Protein AF-A0AAD9DA63-F1 (afdb_monomer)

Mean predicted aligned error: 13.7 Å

Secondary structure (DSSP, 8-state):
------------------S---------GGGS-HHHHHHHHHTS-HHHHHHHHHHHH-S-SS----HHHHHHHHTS--SEEEGGGS-HHHHTT--HHHHHHHHHHTTHHHH-SEEE-TT----SSS--HHHHHHHHHHH-

Foldseek 3Di:
DDDDDDDDPPPPPDDDPDDDDDPPPVPAPLVDDLPVVLVVLVPDDLVVLLLS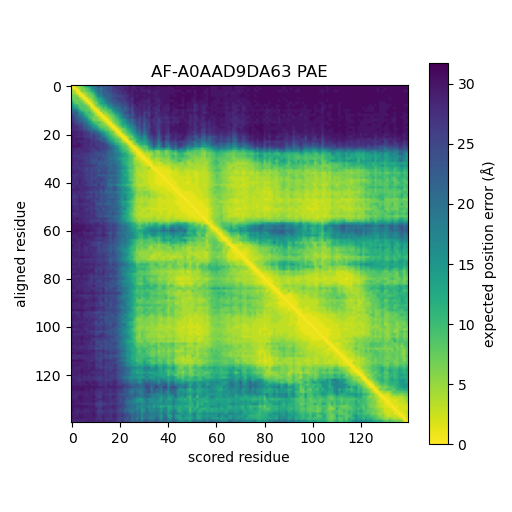LQSNQDDDPDSDRDPSSLSNLVVDQQQEDACQPPDLVVLAVQEPSNVLSSCVSNVVLPRYQYYHSPSHPYPVPPPPVVVVVSNVVRND

Radius of gyration: 24.06 Å; Cα contacts (8 Å, |Δi|>4): 136; chains: 1; bounding box: 33×44×90 Å

Organism: NCBI:txid267567

Solvent-accessible surface area (backbone atoms only — not comparable to full-atom values): 8774 Å² total; per-residue (Å²): 138,86,88,82,82,83,78,79,80,79,81,72,82,78,76,79,82,72,83,90,68,78,77,83,66,78,85,48,79,64,80,51,68,54,65,66,53,39,56,56,38,72,76,44,57,68,52,58,31,43,54,50,26,46,67,44,38,51,94,50,99,64,87,58,77,36,76,60,20,47,53,42,50,72,74,52,86,50,46,61,43,52,40,62,86,49,57,62,71,60,29,63,69,47,48,45,59,55,51,51,51,38,40,61,69,62,38,34,81,84,43,43,67,41,82,40,73,40,73,50,67,72,80,80,73,65,60,54,64,68,61,55,49,53,42,52,69,71,67,108

Structure (mmCIF, N/CA/C/O backbone):
data_AF-A0AAD9DA63-F1
#
_entry.id   AF-A0AAD9DA63-F1
#
loop_
_atom_site.group_PDB
_atom_site.id
_atom_site.type_symbol
_atom_site.label_atom_id
_atom_site.label_alt_id
_atom_site.label_comp_id
_atom_site.label_asym_id
_atom_site.label_entity_id
_atom_site.label_seq_id
_atom_site.pdbx_PDB_ins_code
_atom_site.Cartn_x
_atom_site.Cartn_y
_atom_site.Cartn_z
_atom_site.occupancy
_atom_site.B_iso_or_equiv
_atom_site.auth_seq_id
_atom_site.auth_comp_id
_atom_site.auth_asym_id
_atom_site.auth_atom_id
_atom_site.pdbx_PDB_model_num
ATOM 1 N N . MET A 1 1 ? -2.347 31.148 73.349 1.00 36.94 1 MET A N 1
ATOM 2 C CA . MET A 1 1 ? -0.952 30.667 73.268 1.00 36.94 1 MET A CA 1
ATOM 3 C C . MET A 1 1 ? -0.983 29.235 72.752 1.00 36.94 1 MET A C 1
ATOM 5 O O . MET A 1 1 ? -1.594 28.405 73.407 1.00 36.94 1 MET A O 1
ATOM 9 N N . ALA A 1 2 ? -0.352 29.024 71.592 1.00 42.19 2 ALA A N 1
ATOM 10 C CA . ALA A 1 2 ? 0.022 27.765 70.932 1.00 42.19 2 ALA A CA 1
ATOM 11 C C . ALA A 1 2 ? -1.078 26.840 70.358 1.00 42.19 2 ALA A C 1
ATOM 13 O O . ALA A 1 2 ? -1.612 25.946 71.006 1.00 42.19 2 ALA A O 1
ATOM 14 N N . GLU A 1 3 ? -1.308 27.072 69.068 1.00 39.88 3 GLU A N 1
ATOM 15 C CA . GLU A 1 3 ? -1.830 26.202 68.012 1.00 39.88 3 GLU A CA 1
ATOM 16 C C . GLU A 1 3 ? -0.877 25.013 67.751 1.00 39.88 3 GLU A C 1
ATOM 18 O O . GLU A 1 3 ? 0.337 25.206 67.687 1.00 39.88 3 GLU A O 1
ATOM 23 N N . ILE A 1 4 ? -1.402 23.790 67.591 1.00 50.94 4 ILE A N 1
ATOM 24 C CA . ILE A 1 4 ? -0.636 22.635 67.090 1.00 50.94 4 ILE A CA 1
ATOM 25 C C . ILE A 1 4 ? -1.268 22.204 65.769 1.00 50.94 4 ILE A C 1
ATOM 27 O O . ILE A 1 4 ? -2.351 21.623 65.722 1.00 50.94 4 ILE A O 1
ATOM 31 N N . THR A 1 5 ? -0.570 22.531 64.689 1.00 45.88 5 THR A N 1
ATOM 32 C CA . THR A 1 5 ? -0.889 22.163 63.316 1.00 45.88 5 THR A CA 1
ATOM 33 C C . THR A 1 5 ? -0.587 20.680 63.087 1.00 45.88 5 THR A C 1
ATOM 35 O O . THR A 1 5 ? 0.548 20.218 63.207 1.00 45.88 5 THR A O 1
ATOM 38 N N . ALA A 1 6 ? -1.615 19.905 62.740 1.00 48.28 6 ALA A N 1
ATOM 39 C CA . ALA A 1 6 ? -1.461 18.526 62.295 1.00 48.28 6 ALA A CA 1
ATOM 40 C C . ALA A 1 6 ? -0.961 18.518 60.841 1.00 48.28 6 ALA A C 1
ATOM 42 O O . ALA A 1 6 ? -1.736 18.638 59.892 1.00 48.28 6 ALA A O 1
ATOM 43 N N . ALA A 1 7 ? 0.354 18.406 60.660 1.00 47.59 7 ALA A N 1
ATOM 44 C CA . ALA A 1 7 ? 0.959 18.228 59.348 1.00 47.59 7 ALA A CA 1
ATOM 45 C C . ALA A 1 7 ? 0.641 16.821 58.811 1.00 47.59 7 ALA A C 1
ATOM 47 O O . ALA A 1 7 ? 1.246 15.825 59.211 1.00 47.59 7 ALA A O 1
ATOM 48 N N . ALA A 1 8 ? -0.314 16.739 57.884 1.00 56.81 8 ALA A N 1
ATOM 49 C CA . ALA A 1 8 ? -0.548 15.549 57.080 1.00 56.81 8 ALA A CA 1
ATOM 50 C C . ALA A 1 8 ? 0.709 15.246 56.248 1.00 56.81 8 ALA A C 1
ATOM 52 O O . ALA A 1 8 ? 1.087 15.993 55.342 1.00 56.81 8 ALA A O 1
ATOM 53 N N . SER A 1 9 ? 1.378 14.142 56.579 1.00 53.88 9 SER A N 1
ATOM 54 C CA . SER A 1 9 ? 2.541 13.645 55.850 1.00 53.88 9 SER A CA 1
ATOM 55 C C . SER A 1 9 ? 2.104 13.130 54.479 1.00 53.88 9 SER A C 1
ATOM 57 O O . SER A 1 9 ? 1.703 11.979 54.309 1.00 53.88 9 SER A O 1
ATOM 59 N N . ASN A 1 10 ? 2.173 14.005 53.477 1.00 59.34 10 ASN A N 1
ATOM 60 C CA . ASN A 1 10 ? 2.099 13.616 52.078 1.00 59.34 10 ASN A CA 1
ATOM 61 C C . ASN A 1 10 ? 3.352 12.803 51.742 1.00 59.34 10 ASN A C 1
ATOM 63 O O . ASN A 1 10 ? 4.392 13.355 51.375 1.00 59.34 10 ASN A O 1
ATOM 67 N N . LYS A 1 11 ? 3.245 11.475 51.854 1.00 56.12 11 LYS A N 1
ATOM 68 C CA . LYS A 1 11 ? 4.252 10.511 51.400 1.00 56.12 11 LYS A CA 1
ATOM 69 C C . LYS A 1 11 ? 4.298 10.508 49.870 1.00 56.12 11 LYS A C 1
ATOM 71 O O . LYS A 1 11 ? 3.879 9.563 49.209 1.00 56.12 11 LYS A O 1
ATOM 76 N N . ARG A 1 12 ? 4.795 11.602 49.287 1.00 62.66 12 ARG A N 1
ATOM 77 C CA . ARG A 1 12 ? 5.165 11.663 47.875 1.00 62.66 12 ARG A CA 1
ATOM 78 C C . ARG A 1 12 ? 6.316 10.687 47.671 1.00 62.66 12 ARG A C 1
ATOM 80 O O . ARG A 1 12 ? 7.419 10.894 48.173 1.00 62.66 12 ARG A O 1
ATOM 87 N N . ARG A 1 13 ? 6.039 9.611 46.939 1.00 54.53 13 ARG A N 1
ATOM 88 C CA . ARG A 1 13 ? 7.042 8.689 46.409 1.00 54.53 13 ARG A CA 1
ATOM 89 C C . ARG A 1 13 ? 7.992 9.495 45.520 1.00 54.53 13 ARG A C 1
ATOM 91 O O . ARG A 1 13 ? 7.657 9.824 44.388 1.00 54.53 13 ARG A O 1
ATOM 98 N N . ARG A 1 14 ? 9.160 9.855 46.053 1.00 50.88 14 ARG A N 1
ATOM 99 C CA . ARG A 1 14 ? 10.283 10.355 45.258 1.00 50.88 14 ARG A CA 1
ATOM 100 C C . ARG A 1 14 ? 10.801 9.181 44.435 1.00 50.88 14 ARG A C 1
ATOM 102 O O . ARG A 1 14 ? 11.367 8.247 44.994 1.00 50.88 14 ARG A O 1
ATOM 109 N N . VAL A 1 15 ? 10.557 9.206 43.129 1.00 49.19 15 VAL A N 1
ATOM 110 C CA . VAL A 1 15 ? 11.325 8.393 42.186 1.00 49.19 15 VAL A CA 1
ATOM 111 C C . VAL A 1 15 ? 12.670 9.094 42.057 1.00 49.19 15 VAL A C 1
ATOM 113 O O . VAL A 1 15 ? 12.721 10.269 41.693 1.00 49.19 15 VAL A O 1
ATOM 116 N N . ALA A 1 16 ? 13.735 8.412 42.470 1.00 40.28 16 ALA A N 1
ATOM 117 C CA . ALA A 1 16 ? 15.089 8.869 42.228 1.00 40.28 16 ALA A CA 1
ATOM 118 C C . ALA A 1 16 ? 15.268 9.009 40.711 1.00 40.28 16 ALA A C 1
ATOM 120 O O . ALA A 1 16 ? 15.059 8.051 39.969 1.00 40.28 16 ALA A O 1
ATOM 121 N N . ALA A 1 17 ? 15.594 10.219 40.261 1.00 48.97 17 ALA A N 1
ATOM 122 C CA . ALA A 1 17 ? 16.163 10.424 38.943 1.00 48.97 17 ALA A CA 1
ATOM 123 C C . ALA A 1 17 ? 17.597 9.902 39.019 1.00 48.97 17 ALA A C 1
ATOM 125 O O . ALA A 1 17 ? 18.505 10.635 39.411 1.00 48.97 17 ALA A O 1
ATOM 126 N N . ASP A 1 18 ? 17.764 8.612 38.738 1.00 44.50 18 ASP A N 1
ATOM 127 C CA . ASP A 1 18 ? 19.085 8.066 38.476 1.00 44.50 18 ASP A CA 1
ATOM 128 C C . ASP A 1 18 ? 19.546 8.629 37.132 1.00 44.50 18 ASP A C 1
ATOM 130 O O . ASP A 1 18 ? 18.843 8.563 36.118 1.00 44.50 18 ASP A O 1
ATOM 134 N N . GLY A 1 19 ? 20.689 9.304 37.168 1.00 51.44 19 GLY A N 1
ATOM 135 C CA . GLY A 1 19 ? 21.287 9.933 36.006 1.00 51.44 19 GLY A CA 1
ATOM 136 C C . GLY A 1 19 ? 21.681 8.902 34.950 1.00 51.44 19 GLY A C 1
ATOM 137 O O . GLY A 1 19 ? 22.072 7.785 35.268 1.00 51.44 19 GLY A O 1
ATOM 138 N N . ALA A 1 20 ? 21.644 9.354 33.695 1.00 50.00 20 ALA A N 1
ATOM 139 C CA . ALA A 1 20 ? 22.103 8.663 32.489 1.00 50.00 20 ALA A CA 1
ATOM 140 C C . ALA A 1 20 ? 21.161 7.604 31.880 1.00 50.00 20 ALA A C 1
ATOM 142 O O . ALA A 1 20 ? 21.541 6.464 31.646 1.00 50.00 20 ALA A O 1
ATOM 143 N N . ALA A 1 21 ? 19.989 8.050 31.431 1.00 40.56 21 ALA A N 1
ATOM 144 C CA . ALA A 1 21 ? 19.578 7.807 30.049 1.00 40.56 21 ALA A CA 1
ATOM 145 C C . ALA A 1 21 ? 18.633 8.931 29.621 1.00 40.56 21 ALA A C 1
ATOM 147 O O . ALA A 1 21 ? 17.599 9.171 30.242 1.00 40.56 21 ALA A O 1
ATOM 148 N N . CYS A 1 22 ? 19.021 9.645 28.566 1.00 38.03 22 CYS A N 1
ATOM 149 C CA . CYS A 1 22 ? 18.117 10.473 27.780 1.00 38.03 22 CYS A CA 1
ATOM 150 C C . CYS A 1 22 ? 16.829 9.669 27.548 1.00 38.03 22 CYS A C 1
ATOM 152 O O . CYS A 1 22 ? 16.935 8.472 27.268 1.00 38.03 22 CYS A O 1
ATOM 154 N N . LEU A 1 23 ? 15.659 10.298 27.719 1.00 42.75 23 LEU A N 1
ATOM 155 C CA . LEU A 1 23 ? 14.340 9.723 27.425 1.00 42.75 23 LEU A CA 1
ATOM 156 C C . LEU A 1 23 ? 14.472 8.735 26.257 1.00 42.75 23 LEU A C 1
ATOM 158 O O . LEU A 1 23 ? 15.097 9.123 25.262 1.00 42.75 23 LEU A O 1
ATOM 162 N N . PRO A 1 24 ? 13.941 7.500 26.321 1.00 49.44 24 PRO A N 1
ATOM 163 C CA . PRO A 1 24 ? 13.830 6.710 25.114 1.00 49.44 24 PRO A CA 1
ATOM 164 C C . PRO A 1 24 ? 12.830 7.464 24.234 1.00 49.44 24 PRO A C 1
ATOM 166 O O . PRO A 1 24 ? 11.623 7.273 24.321 1.00 49.44 24 PRO A O 1
ATOM 169 N N . LEU A 1 25 ? 13.340 8.413 23.443 1.00 46.28 25 LEU A N 1
ATOM 170 C CA . LEU A 1 25 ? 12.769 8.814 22.175 1.00 46.28 25 LEU A CA 1
ATOM 171 C C . LEU A 1 25 ? 12.355 7.498 21.545 1.00 46.28 25 LEU A C 1
ATOM 173 O O . LEU A 1 25 ? 13.232 6.680 21.282 1.00 46.28 25 LEU A O 1
ATOM 177 N N . LEU A 1 26 ? 11.054 7.261 21.426 1.00 46.75 26 LEU A N 1
ATOM 178 C CA . LEU A 1 26 ? 10.486 6.164 20.656 1.00 46.75 26 LEU A CA 1
ATOM 179 C C . LEU A 1 26 ? 11.259 6.092 19.335 1.00 46.75 26 LEU A C 1
ATOM 181 O O . LEU A 1 26 ? 11.096 6.963 18.481 1.00 46.75 26 LEU A O 1
ATOM 185 N N . ARG A 1 27 ? 12.214 5.159 19.232 1.00 56.09 27 ARG A N 1
ATOM 186 C CA . ARG A 1 27 ? 13.177 5.155 18.122 1.00 56.09 27 ARG A CA 1
ATOM 187 C C . ARG A 1 27 ? 12.514 4.616 16.865 1.00 56.09 27 ARG A C 1
ATOM 189 O O . ARG A 1 27 ? 12.883 5.046 15.777 1.00 56.09 27 ARG A O 1
ATOM 196 N N . CYS A 1 28 ? 11.508 3.757 17.029 1.00 63.31 28 CYS A N 1
ATOM 197 C CA . CYS A 1 28 ? 10.719 3.204 15.945 1.00 63.31 28 CYS A CA 1
ATOM 198 C C . CYS A 1 28 ? 9.229 3.158 16.304 1.00 63.31 28 CYS A C 1
ATOM 200 O O . CYS A 1 28 ? 8.837 2.904 17.441 1.00 63.31 28 CYS A O 1
ATOM 202 N N . LEU A 1 29 ? 8.381 3.361 15.295 1.00 69.75 29 LEU A N 1
ATOM 203 C CA . LEU A 1 29 ? 6.920 3.285 15.417 1.00 69.75 29 LEU A CA 1
A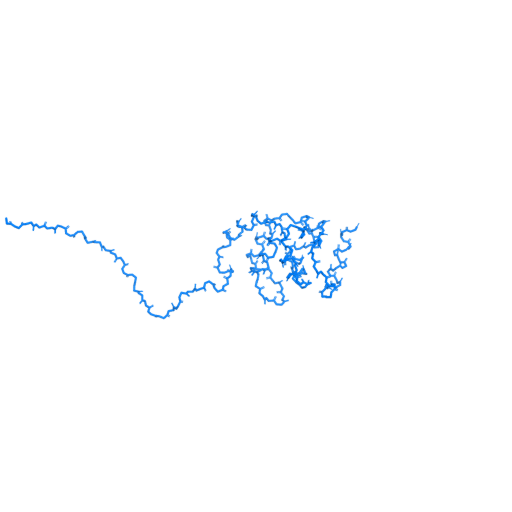TOM 204 C C . LEU A 1 29 ? 6.449 1.874 15.828 1.00 69.75 29 LEU A C 1
ATOM 206 O O . LEU A 1 29 ? 5.375 1.718 16.400 1.00 69.75 29 LEU A O 1
ATOM 210 N N . SER A 1 30 ? 7.288 0.864 15.59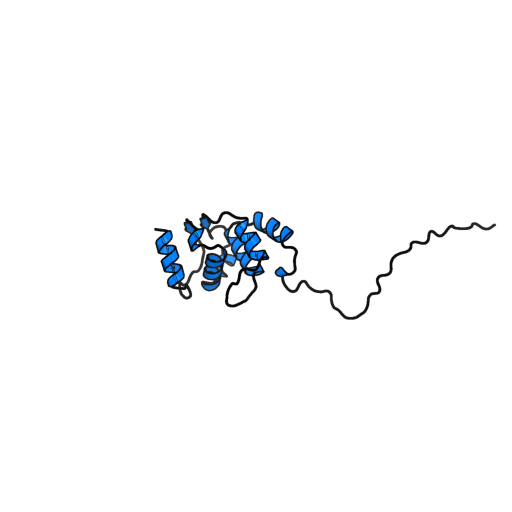3 1.00 70.31 30 SER A N 1
ATOM 211 C CA . SER A 1 30 ? 7.102 -0.533 15.989 1.00 70.31 30 SER A CA 1
ATOM 212 C C . SER A 1 30 ? 7.204 -0.790 17.496 1.00 70.31 30 SER A C 1
ATOM 214 O O . SER A 1 30 ? 6.780 -1.853 17.935 1.00 70.31 30 SER A O 1
ATOM 216 N N . ASP A 1 31 ? 7.716 0.159 18.289 1.00 74.75 31 ASP A N 1
ATOM 217 C CA . ASP A 1 31 ? 7.785 0.031 19.754 1.00 74.75 31 ASP A CA 1
ATOM 218 C C . ASP A 1 31 ? 6.453 0.409 20.441 1.00 74.75 31 ASP A C 1
ATOM 220 O O . ASP A 1 31 ? 6.304 0.273 21.658 1.00 74.75 31 ASP A O 1
ATOM 224 N N . LEU A 1 32 ? 5.479 0.920 19.678 1.00 79.75 32 LEU A N 1
ATOM 225 C CA . LEU A 1 32 ? 4.153 1.287 20.175 1.00 79.75 32 LEU A CA 1
ATOM 226 C C . LEU A 1 32 ? 3.228 0.064 20.274 1.00 79.75 32 LEU A C 1
ATOM 228 O O . LEU A 1 32 ? 3.344 -0.874 19.483 1.00 79.75 32 LEU A O 1
ATOM 232 N N . PRO A 1 33 ? 2.250 0.080 21.202 1.00 83.06 33 PRO A N 1
ATOM 233 C CA . PRO A 1 33 ? 1.245 -0.972 21.278 1.00 83.06 33 PRO A CA 1
ATOM 234 C C . PRO A 1 33 ? 0.461 -1.065 19.965 1.00 83.06 33 PRO A C 1
ATOM 236 O O . PRO A 1 33 ? -0.024 -0.062 19.437 1.00 83.06 33 PRO A O 1
ATOM 239 N N . ILE A 1 34 ? 0.299 -2.288 19.457 1.00 83.69 34 ILE A N 1
ATOM 240 C CA . ILE A 1 34 ? -0.337 -2.527 18.157 1.00 83.69 34 ILE A CA 1
ATOM 241 C C . ILE A 1 34 ? -1.822 -2.148 18.126 1.00 83.69 34 ILE A C 1
ATOM 243 O O . ILE A 1 34 ? -2.357 -1.778 17.086 1.00 83.69 34 ILE A O 1
ATOM 247 N N . GLU A 1 35 ? -2.508 -2.217 19.263 1.00 86.00 35 GLU A N 1
ATOM 248 C CA . GLU A 1 35 ? -3.947 -1.962 19.350 1.00 86.00 35 GLU A CA 1
ATOM 249 C C . GLU A 1 35 ? -4.308 -0.526 18.923 1.00 86.00 35 GLU A C 1
ATOM 251 O O . GLU A 1 35 ? -5.062 -0.387 17.955 1.00 86.00 35 GLU A O 1
ATOM 256 N N . PRO A 1 36 ? -3.721 0.544 19.503 1.00 86.06 36 PRO A N 1
ATOM 257 C CA . PRO A 1 36 ? -3.906 1.905 18.999 1.00 86.06 36 PRO A CA 1
ATOM 258 C C . PRO A 1 36 ? -3.524 2.089 17.530 1.00 86.06 36 PRO A C 1
ATOM 260 O O . PRO A 1 36 ? -4.242 2.770 16.805 1.00 86.06 36 PRO A O 1
ATOM 263 N N . LEU A 1 37 ? -2.427 1.476 17.072 1.00 86.12 37 LEU A N 1
ATOM 264 C CA . LEU A 1 37 ? -1.982 1.612 15.681 1.00 86.12 37 LEU A CA 1
ATOM 265 C C . LEU A 1 37 ? -2.982 0.988 14.704 1.00 86.12 37 LEU A C 1
ATOM 267 O O . LEU A 1 37 ? -3.309 1.597 13.690 1.00 86.12 37 LEU A O 1
ATOM 271 N N . SER A 1 38 ? -3.509 -0.194 15.033 1.00 86.38 38 SER A N 1
ATOM 272 C CA . SER A 1 38 ? -4.551 -0.856 14.244 1.00 86.38 38 SER A CA 1
ATOM 273 C C . SER A 1 38 ? -5.846 -0.045 14.214 1.00 86.38 38 SER A C 1
ATOM 275 O O . SER A 1 38 ? -6.484 0.069 13.169 1.00 86.38 38 SER A O 1
ATOM 277 N N . HIS A 1 39 ? -6.197 0.599 15.330 1.00 87.56 39 HIS A N 1
ATOM 278 C CA . HIS A 1 39 ? -7.374 1.454 15.396 1.00 87.56 39 HIS A CA 1
ATOM 279 C C . HIS A 1 39 ? -7.205 2.716 14.543 1.00 87.56 39 HIS A C 1
ATOM 281 O O . HIS A 1 39 ? -8.097 3.049 13.772 1.00 87.56 39 HIS A O 1
ATOM 287 N N . VAL A 1 40 ? -6.045 3.378 14.605 1.00 88.12 40 VAL A N 1
ATOM 288 C CA . VAL A 1 40 ? -5.737 4.527 13.736 1.00 88.12 40 VAL A CA 1
ATOM 289 C C . VAL A 1 40 ? -5.760 4.118 12.266 1.00 88.12 40 VAL A C 1
ATOM 291 O O . VAL A 1 40 ? -6.344 4.828 11.450 1.00 88.12 40 VAL A O 1
ATOM 294 N N . ALA A 1 41 ? -5.188 2.958 11.932 1.00 87.75 41 ALA A N 1
ATOM 295 C CA . ALA A 1 41 ? -5.196 2.459 10.566 1.00 87.75 41 ALA A CA 1
ATOM 296 C C . ALA A 1 41 ? -6.623 2.280 10.030 1.00 87.75 41 ALA A C 1
ATOM 298 O O . ALA A 1 41 ? -6.874 2.655 8.894 1.00 87.75 41 ALA A O 1
ATOM 299 N N . SER A 1 42 ? -7.584 1.835 10.847 1.00 87.94 42 SER A N 1
ATOM 300 C CA . SER A 1 42 ? -8.978 1.666 10.402 1.00 87.94 42 SER A CA 1
ATOM 301 C C . SER A 1 42 ? -9.665 2.951 9.902 1.00 87.94 42 SER A C 1
ATOM 303 O O . SER A 1 42 ? -10.636 2.863 9.156 1.00 87.94 42 SER A O 1
ATOM 305 N N . PHE A 1 43 ? -9.151 4.137 10.254 1.00 88.62 43 PHE A N 1
ATOM 306 C CA . PHE A 1 43 ? -9.655 5.425 9.754 1.00 88.62 43 PHE A CA 1
ATOM 307 C C . PHE A 1 43 ? -8.982 5.894 8.460 1.00 88.62 43 PHE A C 1
ATOM 309 O O . PHE A 1 43 ? -9.440 6.851 7.838 1.00 88.62 43 PHE A O 1
ATOM 316 N N . LEU A 1 44 ? -7.872 5.269 8.073 1.00 87.75 44 LEU A N 1
ATOM 317 C CA . LEU A 1 44 ? -7.148 5.616 6.859 1.00 87.75 44 LEU A CA 1
ATOM 318 C C . LEU A 1 44 ? -7.792 4.928 5.653 1.00 87.75 44 LEU A C 1
ATOM 320 O O . LEU A 1 44 ? -8.318 3.823 5.766 1.00 87.75 44 LEU A O 1
ATOM 324 N N . ALA A 1 45 ? -7.696 5.547 4.478 1.00 86.56 45 ALA A N 1
ATOM 325 C CA . ALA A 1 45 ? -8.023 4.868 3.229 1.00 86.56 45 ALA A CA 1
ATOM 326 C C . ALA A 1 45 ? -7.068 3.680 3.006 1.00 86.56 45 ALA A C 1
ATOM 328 O O . ALA A 1 45 ? -5.908 3.727 3.426 1.00 86.56 45 ALA A O 1
ATOM 329 N N . ALA A 1 46 ? -7.532 2.641 2.305 1.00 87.06 46 ALA A N 1
ATOM 330 C CA . ALA A 1 46 ? -6.753 1.440 1.988 1.00 87.06 46 ALA A CA 1
ATOM 331 C C . ALA A 1 46 ? -5.295 1.724 1.552 1.00 87.06 46 ALA A C 1
ATOM 333 O O . ALA A 1 46 ? -4.373 1.176 2.164 1.00 87.06 46 ALA A O 1
ATOM 334 N N . PRO A 1 47 ? -5.009 2.621 0.585 1.00 85.81 47 PRO A N 1
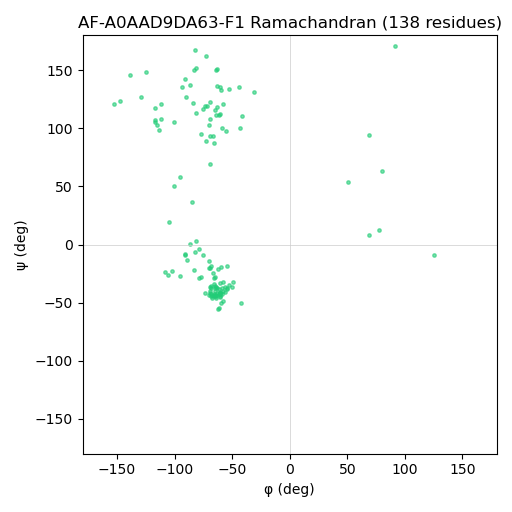ATOM 335 C CA . PRO A 1 47 ? -3.622 2.904 0.219 1.00 85.81 47 PRO A CA 1
ATOM 336 C C . PRO A 1 47 ? -2.786 3.452 1.383 1.00 85.81 47 PRO A C 1
ATOM 338 O O . PRO A 1 47 ? -1.677 2.978 1.627 1.00 85.81 47 PRO A O 1
ATOM 341 N N . SER A 1 48 ? -3.315 4.406 2.146 1.00 8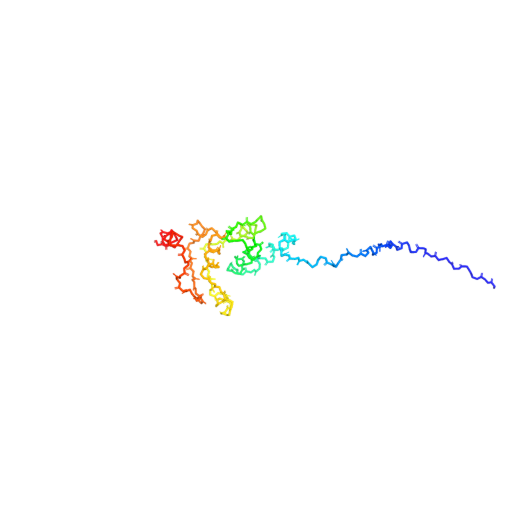8.62 48 SER A N 1
ATOM 342 C CA . SER A 1 48 ? -2.625 4.985 3.300 1.00 88.62 48 SER A CA 1
ATOM 343 C C . SER A 1 48 ? -2.391 3.953 4.404 1.00 88.62 48 SER A C 1
ATOM 345 O O . SER A 1 48 ? -1.325 3.962 5.017 1.00 88.62 48 SER A O 1
ATOM 347 N N . GLN A 1 49 ? -3.329 3.024 4.620 1.00 89.31 49 GLN A N 1
ATOM 348 C CA . GLN A 1 49 ? -3.142 1.896 5.539 1.00 89.31 49 GLN A CA 1
ATOM 349 C C . GLN A 1 49 ? -1.980 0.998 5.118 1.00 89.31 49 GLN A C 1
ATOM 351 O O . GLN A 1 49 ? -1.181 0.597 5.960 1.00 89.31 49 GLN A O 1
ATOM 356 N N . SER A 1 50 ? -1.864 0.701 3.822 1.00 85.88 50 SER A N 1
ATOM 357 C CA . SER A 1 50 ? -0.803 -0.167 3.304 1.00 85.88 50 SER A CA 1
ATOM 358 C C . SER A 1 50 ? 0.579 0.468 3.471 1.00 85.88 50 SER A C 1
ATOM 360 O O . SER A 1 50 ? 1.509 -0.170 3.963 1.00 85.88 50 SER A O 1
ATOM 362 N N . ILE A 1 51 ? 0.690 1.765 3.167 1.00 86.19 51 ILE A N 1
ATOM 363 C CA . ILE A 1 51 ? 1.913 2.553 3.351 1.00 86.19 51 ILE A CA 1
ATOM 364 C C . ILE A 1 51 ? 2.272 2.619 4.837 1.00 86.19 51 ILE A C 1
ATOM 366 O O . ILE A 1 51 ? 3.436 2.467 5.206 1.00 86.19 51 ILE A O 1
ATOM 370 N N . PHE A 1 52 ? 1.273 2.805 5.700 1.00 87.06 52 PHE A N 1
ATOM 371 C CA . PHE A 1 52 ? 1.460 2.820 7.144 1.00 87.06 52 PHE A CA 1
ATOM 372 C C . PHE A 1 52 ? 1.947 1.466 7.679 1.00 87.06 52 PHE A C 1
ATOM 374 O O . PHE A 1 52 ? 2.891 1.425 8.467 1.00 87.06 52 PHE A O 1
ATOM 381 N N . ALA A 1 53 ? 1.374 0.358 7.204 1.00 86.50 53 ALA A N 1
ATOM 382 C CA . ALA A 1 53 ? 1.814 -0.988 7.558 1.00 86.50 53 AL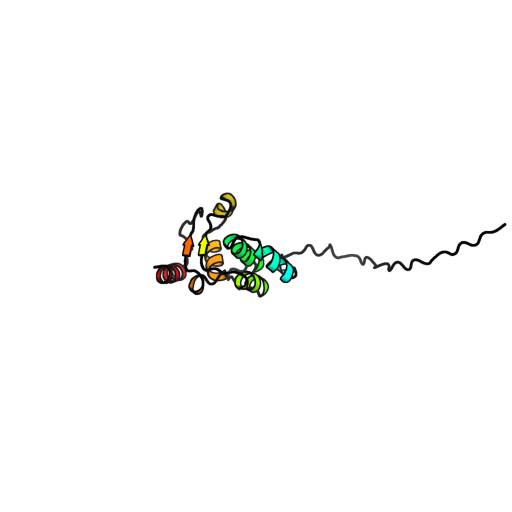A A CA 1
ATOM 383 C C . ALA A 1 53 ? 3.270 -1.246 7.132 1.00 86.50 53 ALA A C 1
ATOM 385 O O . ALA A 1 53 ? 4.031 -1.846 7.888 1.00 86.50 53 ALA A O 1
ATOM 386 N N . ILE A 1 54 ? 3.692 -0.738 5.971 1.00 82.69 54 ILE A N 1
ATOM 387 C CA . ILE A 1 54 ? 5.080 -0.860 5.494 1.00 82.69 54 ILE A CA 1
ATOM 388 C C . ILE A 1 54 ? 6.038 -0.014 6.312 1.00 82.69 54 ILE A C 1
ATOM 390 O O . ILE A 1 54 ? 7.096 -0.496 6.708 1.00 82.69 54 ILE A O 1
ATOM 394 N N . ALA A 1 55 ? 5.655 1.222 6.627 1.00 83.12 55 ALA A N 1
ATOM 395 C CA . ALA A 1 55 ? 6.439 2.067 7.517 1.00 83.12 55 ALA A CA 1
ATOM 396 C C . ALA A 1 55 ? 6.638 1.406 8.894 1.00 83.12 55 ALA A C 1
ATOM 398 O O . ALA A 1 55 ? 7.686 1.581 9.515 1.00 83.12 55 ALA A O 1
ATOM 399 N N . LEU A 1 56 ? 5.656 0.618 9.350 1.00 81.06 56 LEU A N 1
ATOM 400 C CA . LEU A 1 56 ? 5.717 -0.138 10.597 1.00 81.06 56 LEU A CA 1
ATOM 401 C C . LEU A 1 56 ? 6.539 -1.430 10.495 1.00 81.06 56 LEU A C 1
ATOM 403 O O . LEU A 1 56 ? 7.103 -1.859 11.501 1.00 81.06 56 LEU A O 1
ATOM 407 N N . ALA A 1 57 ? 6.605 -2.054 9.317 1.00 76.69 57 ALA A N 1
ATOM 408 C CA . ALA A 1 57 ? 7.368 -3.280 9.076 1.00 76.69 57 ALA A CA 1
ATOM 409 C C . ALA A 1 57 ? 8.890 -3.063 9.131 1.00 76.69 57 ALA A C 1
ATOM 411 O O . ALA A 1 57 ? 9.627 -4.006 9.400 1.00 76.69 57 ALA A O 1
ATOM 412 N N . GLY A 1 58 ? 9.353 -1.821 8.972 1.00 66.88 58 GLY A N 1
ATOM 413 C CA . GLY A 1 58 ? 10.772 -1.485 9.028 1.00 66.88 58 GLY A CA 1
ATOM 414 C C . GLY A 1 58 ? 11.449 -1.535 7.660 1.00 66.88 58 GLY A C 1
ATOM 415 O O . GLY A 1 58 ? 10.861 -1.913 6.650 1.00 66.88 58 GLY A O 1
ATOM 416 N N . LYS A 1 59 ? 12.694 -1.058 7.623 1.00 58.66 59 LYS A N 1
ATOM 417 C CA . LYS A 1 59 ? 13.444 -0.752 6.400 1.00 58.66 59 LYS A CA 1
ATOM 418 C C . LYS A 1 59 ? 14.436 -1.866 6.062 1.00 58.66 59 LYS A C 1
ATOM 420 O O . LYS A 1 59 ? 15.615 -1.592 5.866 1.00 58.66 59 LYS A O 1
ATOM 425 N N . ASP A 1 60 ? 13.960 -3.103 6.045 1.00 56.59 60 ASP A N 1
ATOM 426 C CA . ASP A 1 60 ? 14.758 -4.238 5.589 1.00 56.59 60 ASP A CA 1
ATOM 427 C C . ASP A 1 60 ? 14.474 -4.484 4.098 1.00 56.59 60 ASP A C 1
ATOM 429 O O . ASP A 1 60 ? 13.322 -4.453 3.665 1.00 56.59 60 ASP A O 1
ATOM 433 N N . ASP A 1 61 ? 15.531 -4.720 3.308 1.00 52.97 61 ASP A N 1
ATOM 434 C CA . ASP A 1 61 ? 15.497 -4.934 1.840 1.00 52.97 61 ASP A CA 1
ATOM 435 C C . ASP A 1 61 ? 14.545 -6.064 1.402 1.00 52.97 61 ASP A C 1
ATOM 437 O O . ASP A 1 61 ? 14.113 -6.146 0.250 1.00 52.97 61 ASP A O 1
ATOM 441 N N . HIS A 1 62 ? 14.187 -6.939 2.337 1.00 54.84 62 HIS A N 1
ATOM 442 C CA . HIS A 1 62 ? 13.116 -7.903 2.190 1.00 54.84 62 HIS A CA 1
ATOM 443 C C . HIS A 1 62 ? 11.999 -7.507 3.144 1.00 54.84 62 HIS A C 1
ATOM 445 O O . HIS A 1 62 ? 12.144 -7.669 4.352 1.00 54.84 62 HIS A O 1
ATOM 451 N N . PHE A 1 63 ? 10.886 -7.003 2.601 1.00 61.12 63 PHE A N 1
ATOM 452 C CA . PHE A 1 63 ? 9.671 -6.770 3.375 1.00 61.12 63 PHE A CA 1
ATOM 453 C C . PHE A 1 63 ? 9.253 -8.085 4.053 1.00 61.12 63 PHE A C 1
ATOM 455 O O . PHE A 1 63 ? 8.656 -8.964 3.427 1.00 61.12 63 PHE A O 1
ATOM 462 N N . ILE A 1 64 ? 9.617 -8.235 5.327 1.00 64.06 64 ILE A N 1
ATOM 463 C CA . ILE A 1 64 ? 9.127 -9.288 6.206 1.00 64.06 64 ILE A CA 1
ATOM 464 C C . ILE A 1 64 ? 8.053 -8.619 7.061 1.00 64.06 64 ILE A C 1
ATOM 466 O O . ILE A 1 64 ? 8.379 -7.824 7.944 1.00 64.06 64 ILE A O 1
ATOM 470 N N . PRO A 1 65 ? 6.768 -8.887 6.793 1.00 65.69 65 PRO A N 1
ATOM 471 C CA . PRO A 1 65 ? 5.703 -8.277 7.562 1.00 65.69 65 PRO A CA 1
ATOM 472 C C . PRO A 1 65 ? 5.801 -8.731 9.022 1.00 65.69 65 PRO A C 1
ATOM 474 O O . PRO A 1 65 ? 5.702 -9.921 9.328 1.00 65.69 65 PRO A O 1
ATOM 477 N N . ASN A 1 66 ? 6.010 -7.778 9.930 1.00 72.31 66 ASN A N 1
ATOM 478 C CA . ASN A 1 66 ? 5.957 -8.027 11.368 1.00 72.31 66 ASN A CA 1
ATOM 479 C C . ASN A 1 66 ? 4.505 -8.243 11.833 1.00 72.31 66 ASN A C 1
ATOM 481 O O . ASN A 1 66 ? 3.557 -7.859 11.144 1.00 72.31 66 ASN A O 1
ATOM 485 N N . GLU A 1 67 ? 4.319 -8.836 13.016 1.00 74.19 67 GLU A N 1
ATOM 486 C CA . GLU A 1 67 ? 2.989 -9.103 13.598 1.00 74.19 67 GLU A CA 1
ATOM 487 C C . GLU A 1 67 ? 2.095 -7.848 13.596 1.00 74.19 67 GLU A C 1
ATOM 489 O O . GLU A 1 67 ? 0.903 -7.905 13.294 1.00 74.19 67 GLU A O 1
ATOM 494 N N . SER A 1 68 ? 2.712 -6.691 13.835 1.00 73.62 68 SER A N 1
ATOM 495 C CA . SER A 1 68 ? 2.079 -5.380 13.814 1.00 73.62 68 SER A CA 1
ATOM 496 C C . SER A 1 68 ? 1.502 -5.001 12.441 1.00 73.62 68 SER A C 1
ATOM 498 O O . SER A 1 68 ? 0.311 -4.726 12.306 1.00 73.62 68 SER A O 1
ATOM 500 N N . SER A 1 69 ? 2.324 -5.027 11.394 1.00 77.00 69 SER A N 1
ATOM 501 C CA . SER A 1 69 ? 1.901 -4.748 10.018 1.00 77.00 69 SER A CA 1
ATOM 502 C C . SER A 1 69 ? 0.835 -5.744 9.553 1.00 77.00 69 SER A C 1
ATOM 504 O O . SER A 1 69 ? -0.180 -5.329 8.996 1.00 77.00 69 SER A O 1
ATOM 506 N N . GLN A 1 70 ? 0.984 -7.033 9.888 1.00 79.81 70 GLN A N 1
ATOM 507 C CA . GLN A 1 70 ? -0.000 -8.069 9.563 1.00 79.81 70 GLN A CA 1
ATOM 508 C C . GLN A 1 70 ? -1.371 -7.780 10.158 1.00 79.81 70 GLN A C 1
ATOM 510 O O . GLN A 1 70 ? -2.381 -7.942 9.473 1.00 79.81 70 GLN A O 1
ATOM 515 N N . LYS A 1 71 ? -1.431 -7.332 11.414 1.00 80.94 71 LYS A N 1
ATOM 516 C CA . LYS A 1 71 ? -2.702 -7.027 12.081 1.00 80.94 71 LYS A CA 1
ATOM 517 C C . LYS A 1 71 ? -3.431 -5.850 11.428 1.00 80.94 71 LYS A C 1
ATOM 519 O O . LYS A 1 71 ? -4.654 -5.861 11.349 1.00 80.94 71 LYS A O 1
ATOM 524 N N . ILE A 1 72 ? -2.686 -4.866 10.923 1.00 82.62 72 ILE A N 1
ATOM 525 C CA . ILE A 1 72 ? -3.251 -3.739 10.166 1.00 82.62 72 ILE A CA 1
ATOM 526 C C . ILE A 1 72 ? -3.810 -4.225 8.824 1.00 82.62 72 ILE A C 1
ATOM 528 O O . ILE A 1 72 ? -4.934 -3.889 8.469 1.00 82.62 72 ILE A O 1
ATOM 532 N N . ILE A 1 73 ? -3.059 -5.059 8.103 1.00 81.88 73 ILE A N 1
ATOM 533 C CA . ILE A 1 73 ? -3.460 -5.565 6.782 1.00 81.88 73 ILE A CA 1
ATOM 534 C C . ILE A 1 73 ? -4.648 -6.528 6.891 1.00 81.88 73 ILE A C 1
ATOM 536 O O . ILE A 1 73 ? -5.566 -6.480 6.082 1.00 81.88 73 ILE A O 1
ATOM 540 N N . THR A 1 74 ? -4.661 -7.419 7.879 1.00 79.06 74 THR A N 1
ATOM 541 C CA . THR A 1 74 ? -5.758 -8.389 8.062 1.00 79.06 74 THR A CA 1
ATOM 542 C C . THR A 1 74 ? -7.066 -7.752 8.522 1.00 79.06 74 THR A C 1
ATOM 544 O O . THR A 1 74 ? -8.116 -8.354 8.321 1.00 79.06 74 THR A O 1
ATOM 547 N N . GLY A 1 75 ? -7.023 -6.547 9.095 1.00 72.56 75 GLY A N 1
ATOM 548 C CA . GLY A 1 75 ? -8.213 -5.808 9.518 1.00 72.56 75 GLY A CA 1
ATOM 549 C C . GLY A 1 75 ? -9.019 -5.169 8.383 1.00 72.56 75 GLY A C 1
ATOM 550 O O . GLY A 1 75 ? -10.117 -4.686 8.648 1.00 72.56 75 GLY A O 1
ATOM 551 N N . SER A 1 76 ? -8.504 -5.175 7.149 1.00 77.19 76 SER A N 1
ATOM 552 C CA . SER A 1 76 ? -9.080 -4.430 6.025 1.00 77.19 76 SER A CA 1
ATOM 553 C C . SER A 1 76 ? -9.379 -5.312 4.818 1.00 77.19 76 SER A C 1
ATOM 555 O O . SER A 1 76 ? -8.677 -6.285 4.535 1.00 77.19 76 SER A O 1
ATOM 557 N N . GLU A 1 77 ? -10.425 -4.947 4.078 1.00 80.56 77 GLU A N 1
ATOM 558 C CA . GLU A 1 77 ? -10.756 -5.557 2.792 1.00 80.56 77 GLU A CA 1
ATOM 559 C C . GLU A 1 77 ? -9.931 -4.893 1.681 1.00 80.56 77 GLU A C 1
ATOM 561 O O . GLU A 1 77 ? -9.999 -3.683 1.475 1.00 80.56 77 GLU A O 1
ATOM 566 N N . TRP A 1 78 ? -9.146 -5.696 0.959 1.00 85.75 78 TRP A N 1
ATOM 567 C CA . TRP A 1 78 ? -8.218 -5.233 -0.084 1.00 85.75 78 TRP A CA 1
ATOM 568 C C . 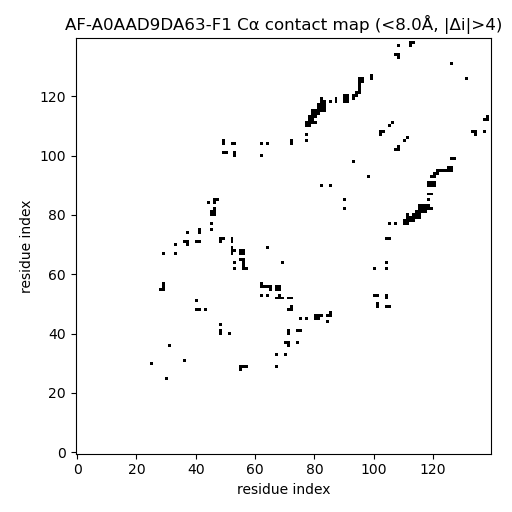TRP A 1 78 ? -8.717 -5.520 -1.503 1.00 85.75 78 TRP A C 1
ATOM 570 O O . TRP A 1 78 ? -7.931 -5.514 -2.442 1.00 85.75 78 TRP A O 1
ATOM 580 N N . ASP A 1 79 ? -10.019 -5.762 -1.677 1.00 84.81 79 ASP A N 1
ATOM 581 C CA . ASP A 1 79 ? -10.617 -6.094 -2.977 1.00 84.81 79 ASP A CA 1
ATOM 582 C C . ASP A 1 79 ? -10.295 -5.045 -4.054 1.00 84.81 79 ASP A C 1
ATOM 584 O O . ASP A 1 79 ? -10.058 -5.385 -5.214 1.00 84.81 79 ASP A O 1
ATOM 588 N N . THR A 1 80 ? -10.283 -3.766 -3.674 1.00 85.06 80 THR A N 1
ATOM 589 C CA . THR A 1 80 ? -9.924 -2.648 -4.552 1.00 85.06 80 THR A CA 1
ATOM 590 C C . THR A 1 80 ? -8.885 -1.768 -3.877 1.00 85.06 80 THR A C 1
ATOM 592 O O . THR A 1 80 ? -9.108 -1.283 -2.771 1.00 85.06 80 THR A O 1
ATOM 595 N N . LEU A 1 81 ? -7.771 -1.521 -4.566 1.00 86.06 81 LEU A N 1
ATOM 596 C CA . LEU A 1 81 ? -6.745 -0.578 -4.132 1.00 86.06 81 LEU A CA 1
ATOM 597 C 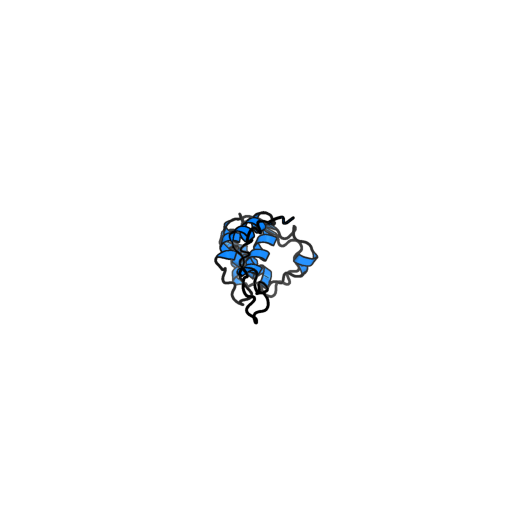C . LEU A 1 81 ? -6.645 0.552 -5.155 1.00 86.06 81 LEU A C 1
ATOM 599 O O . LEU A 1 81 ? -6.152 0.353 -6.267 1.00 86.06 81 LEU A O 1
ATOM 603 N N . ASP A 1 82 ? -7.145 1.727 -4.773 1.00 86.62 82 ASP A N 1
ATOM 604 C CA . ASP A 1 82 ? -7.095 2.948 -5.577 1.00 86.62 82 ASP A CA 1
ATOM 605 C C . ASP A 1 82 ? -6.159 3.966 -4.924 1.00 86.62 82 ASP A C 1
ATOM 607 O O . ASP A 1 82 ? -6.359 4.365 -3.780 1.00 86.62 82 ASP A O 1
ATOM 611 N N . PHE A 1 83 ? -5.125 4.378 -5.654 1.00 83.81 83 PHE A N 1
ATOM 612 C CA . PHE A 1 83 ? -4.169 5.396 -5.214 1.00 83.81 83 PHE A CA 1
ATOM 613 C C . PHE A 1 83 ? -4.633 6.826 -5.545 1.00 83.81 83 PHE A C 1
ATOM 615 O O . PHE A 1 83 ? -3.944 7.789 -5.215 1.00 83.81 83 PHE A O 1
ATOM 622 N N . GLY A 1 84 ? -5.811 6.986 -6.157 1.00 81.94 84 GLY A N 1
ATOM 623 C CA . GLY A 1 84 ? -6.401 8.281 -6.495 1.00 81.94 84 GLY A CA 1
ATOM 624 C C . GLY A 1 84 ? -6.760 9.142 -5.282 1.00 81.94 84 GLY A C 1
ATOM 625 O O . GLY A 1 84 ? -6.696 10.365 -5.383 1.00 81.94 84 GLY A O 1
ATOM 626 N N . ASP A 1 85 ? -7.058 8.519 -4.138 1.00 78.62 85 ASP A N 1
ATOM 627 C CA . ASP A 1 85 ? -7.377 9.214 -2.880 1.00 78.62 85 ASP A CA 1
ATOM 628 C C . ASP A 1 85 ? -6.130 9.727 -2.139 1.00 78.62 85 ASP A C 1
ATOM 630 O O . ASP A 1 85 ? -6.232 10.379 -1.099 1.00 78.62 85 ASP A O 1
ATOM 634 N N . ILE A 1 86 ? -4.935 9.437 -2.656 1.00 83.06 86 ILE A N 1
ATOM 635 C CA . ILE A 1 86 ? -3.681 9.905 -2.077 1.00 83.06 86 ILE A CA 1
ATOM 636 C C . ILE A 1 86 ? -3.345 11.292 -2.620 1.00 83.06 86 ILE A C 1
ATOM 638 O O . ILE A 1 86 ? -3.423 11.561 -3.822 1.00 83.06 86 ILE A O 1
ATOM 642 N N . GLU A 1 87 ? -2.887 12.169 -1.727 1.00 84.75 87 GLU A N 1
ATOM 643 C CA . GLU A 1 87 ? -2.356 13.475 -2.098 1.00 84.75 87 GLU A CA 1
ATOM 644 C C . GLU A 1 87 ? -1.257 13.350 -3.159 1.00 84.75 87 GLU A C 1
ATOM 646 O O . GLU A 1 87 ? -0.322 12.555 -3.040 1.00 84.75 87 GLU A O 1
ATOM 651 N N . LYS A 1 88 ? -1.340 14.190 -4.192 1.00 82.62 88 LYS A N 1
ATOM 652 C CA . LYS A 1 88 ? -0.446 14.144 -5.356 1.00 82.62 88 LYS A CA 1
ATOM 653 C C . LYS A 1 88 ? 1.040 14.206 -4.984 1.00 82.62 88 LYS A C 1
ATOM 655 O O . LYS A 1 88 ? 1.860 13.542 -5.610 1.00 82.62 88 LYS A O 1
ATOM 660 N N . GLU A 1 89 ? 1.392 14.986 -3.966 1.00 83.12 89 GLU A N 1
ATOM 661 C CA . GLU A 1 89 ? 2.775 15.095 -3.490 1.00 83.12 89 GLU A CA 1
ATOM 662 C C . GLU A 1 89 ? 3.267 13.806 -2.825 1.00 83.12 89 GLU A C 1
ATOM 664 O O . GLU A 1 89 ? 4.427 13.430 -2.990 1.00 83.12 89 GLU A O 1
ATOM 669 N N . LEU A 1 90 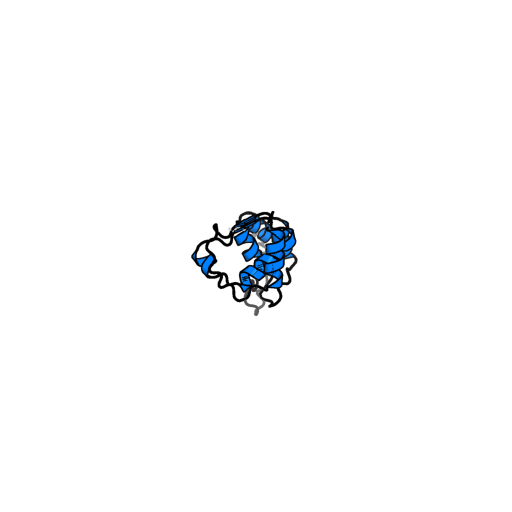? 2.392 13.098 -2.107 1.00 80.88 90 LEU A N 1
ATOM 670 C CA . LEU A 1 90 ? 2.728 11.822 -1.483 1.00 80.88 90 LEU A CA 1
ATOM 671 C C . LEU A 1 90 ? 2.822 10.715 -2.534 1.00 80.88 90 LEU A C 1
ATOM 673 O O . LEU A 1 90 ? 3.784 9.952 -2.529 1.00 80.88 90 LEU A O 1
ATOM 677 N N . ALA A 1 91 ? 1.890 10.701 -3.487 1.00 81.94 91 ALA A N 1
ATOM 678 C CA . ALA A 1 91 ? 1.906 9.813 -4.643 1.00 81.94 91 ALA A CA 1
ATOM 679 C C . ALA A 1 91 ? 3.190 9.965 -5.485 1.00 81.94 91 ALA A C 1
ATOM 681 O O . ALA A 1 91 ? 3.784 8.969 -5.888 1.00 81.94 91 ALA A O 1
ATOM 682 N N . ALA A 1 92 ? 3.682 11.195 -5.674 1.00 82.69 92 ALA A N 1
ATOM 683 C CA . ALA A 1 92 ? 4.933 11.464 -6.387 1.00 82.69 92 ALA A CA 1
ATOM 684 C C . ALA A 1 92 ? 6.197 10.980 -5.646 1.00 82.69 92 ALA A C 1
ATOM 686 O O . ALA A 1 92 ? 7.253 10.845 -6.262 1.00 82.69 92 ALA A O 1
ATOM 687 N N . ARG A 1 93 ? 6.113 10.730 -4.332 1.00 83.44 93 ARG A N 1
ATOM 688 C CA . ARG A 1 93 ? 7.221 10.205 -3.512 1.00 83.44 93 ARG A CA 1
ATOM 689 C C . ARG A 1 93 ? 7.239 8.678 -3.428 1.00 83.44 93 ARG A C 1
ATOM 691 O O . ARG A 1 93 ? 8.188 8.121 -2.873 1.00 83.44 93 ARG A O 1
ATOM 698 N N . LEU A 1 94 ? 6.208 8.001 -3.931 1.00 80.25 94 LEU A N 1
ATOM 699 C CA . LEU A 1 94 ? 6.159 6.544 -3.985 1.00 80.25 94 LEU A CA 1
ATOM 700 C C . LEU A 1 94 ? 6.946 6.061 -5.207 1.00 80.25 94 LEU A C 1
ATOM 702 O O . LEU A 1 94 ? 6.558 6.331 -6.339 1.00 80.25 94 LEU A O 1
ATOM 706 N N . SER A 1 95 ? 8.061 5.367 -4.964 1.00 81.00 95 SER A N 1
ATOM 707 C CA . SER A 1 95 ? 8.843 4.713 -6.012 1.00 81.00 95 SER A CA 1
ATOM 708 C C . SER A 1 95 ? 8.259 3.349 -6.387 1.00 81.00 95 SER A C 1
ATOM 710 O O . SER A 1 95 ? 7.421 2.797 -5.665 1.00 81.00 95 SER A O 1
ATOM 712 N N . ASP A 1 96 ? 8.731 2.790 -7.502 1.00 81.56 96 ASP A N 1
ATOM 713 C CA . ASP A 1 96 ? 8.319 1.474 -8.001 1.00 81.56 96 ASP A CA 1
ATOM 714 C C . ASP A 1 96 ? 8.552 0.370 -6.946 1.00 81.56 96 ASP A C 1
ATOM 716 O O . ASP A 1 96 ? 7.702 -0.503 -6.767 1.00 81.56 96 ASP A O 1
ATOM 720 N N . GLU A 1 97 ? 9.640 0.452 -6.170 1.00 81.38 97 GLU A N 1
ATOM 721 C CA . GLU A 1 97 ? 9.950 -0.493 -5.086 1.00 81.38 97 GLU A CA 1
ATOM 722 C C . GLU A 1 97 ? 8.974 -0.372 -3.912 1.00 81.38 97 GLU A C 1
ATOM 724 O O . GLU A 1 97 ? 8.572 -1.379 -3.330 1.00 81.38 97 GLU A O 1
ATOM 729 N N . ASN A 1 98 ? 8.548 0.852 -3.578 1.00 81.69 98 ASN A N 1
ATOM 730 C CA . ASN A 1 98 ? 7.543 1.062 -2.538 1.00 81.69 98 ASN A CA 1
ATOM 731 C C . ASN A 1 98 ? 6.204 0.448 -2.959 1.00 81.69 98 ASN A C 1
ATOM 733 O O . ASN A 1 98 ? 5.532 -0.167 -2.137 1.00 81.69 98 ASN A O 1
ATOM 737 N N . ILE A 1 99 ? 5.821 0.585 -4.233 1.00 82.88 99 ILE A N 1
ATOM 738 C CA . ILE A 1 99 ? 4.580 0.008 -4.765 1.00 82.88 99 ILE A CA 1
ATOM 739 C C . ILE A 1 99 ? 4.651 -1.522 -4.757 1.00 82.88 99 ILE A C 1
ATOM 741 O O . ILE A 1 99 ? 3.708 -2.172 -4.311 1.00 82.88 99 ILE A O 1
ATOM 745 N N . ASP A 1 100 ? 5.767 -2.114 -5.179 1.00 82.62 100 ASP A N 1
ATOM 746 C CA . ASP A 1 100 ? 5.970 -3.566 -5.106 1.00 82.62 100 ASP A CA 1
ATOM 747 C C . ASP A 1 100 ? 5.919 -4.076 -3.654 1.00 82.62 100 ASP A C 1
ATOM 749 O O . ASP A 1 100 ? 5.236 -5.065 -3.371 1.00 82.62 100 ASP A O 1
ATOM 753 N N . ALA A 1 101 ? 6.535 -3.359 -2.708 1.00 82.12 101 ALA A N 1
ATOM 754 C CA . ALA A 1 101 ? 6.421 -3.670 -1.285 1.00 82.12 101 ALA A CA 1
ATOM 755 C C . ALA A 1 101 ? 4.967 -3.582 -0.792 1.00 82.12 101 ALA A C 1
ATOM 757 O O . ALA A 1 101 ? 4.522 -4.475 -0.073 1.00 82.12 101 ALA A O 1
ATOM 758 N N . ILE A 1 102 ? 4.202 -2.566 -1.219 1.00 84.19 102 ILE A N 1
ATOM 759 C CA . ILE A 1 102 ? 2.770 -2.424 -0.905 1.00 84.19 102 ILE A CA 1
ATOM 760 C C . ILE A 1 102 ? 1.981 -3.622 -1.413 1.00 84.19 102 ILE A C 1
ATOM 762 O O . ILE A 1 102 ? 1.230 -4.228 -0.650 1.00 84.19 102 ILE A O 1
ATOM 766 N N . LEU A 1 103 ? 2.167 -3.995 -2.675 1.00 84.56 103 LEU A N 1
ATOM 767 C CA . LEU A 1 103 ? 1.420 -5.082 -3.297 1.00 84.56 103 LEU A CA 1
ATOM 768 C C . LEU A 1 103 ? 1.729 -6.433 -2.642 1.00 84.56 103 LEU A C 1
ATOM 770 O O . LEU A 1 103 ? 0.822 -7.236 -2.432 1.00 84.56 103 LEU A O 1
ATOM 774 N N . ARG A 1 104 ? 2.984 -6.677 -2.253 1.00 82.25 104 ARG A N 1
ATOM 775 C CA . ARG A 1 104 ? 3.356 -7.881 -1.491 1.00 82.25 104 ARG A CA 1
ATOM 776 C C . ARG A 1 104 ? 2.799 -7.855 -0.072 1.00 82.25 104 ARG A C 1
ATOM 778 O O . ARG A 1 104 ? 2.329 -8.878 0.412 1.00 82.25 104 ARG A O 1
ATOM 785 N N . CYS A 1 105 ? 2.828 -6.690 0.569 1.00 82.06 105 CYS A N 1
ATOM 786 C CA . CYS A 1 105 ? 2.312 -6.462 1.914 1.00 82.06 105 CYS A CA 1
ATOM 787 C C . CYS A 1 105 ? 0.828 -6.827 2.015 1.00 82.06 105 CYS A C 1
ATOM 789 O O . CYS A 1 105 ? 0.440 -7.623 2.868 1.00 82.06 105 CYS A O 1
ATOM 791 N N . VAL A 1 106 ? 0.009 -6.344 1.083 1.00 82.62 106 VAL A N 1
ATOM 792 C CA . VAL A 1 106 ? -1.437 -6.617 1.075 1.00 82.62 106 VAL A CA 1
ATOM 793 C C . VAL A 1 106 ? -1.807 -7.971 0.467 1.00 82.62 106 VAL A C 1
ATOM 795 O O . VAL A 1 106 ? -2.989 -8.287 0.370 1.00 82.62 106 VAL A O 1
ATOM 798 N N . ASP A 1 107 ? -0.819 -8.781 0.073 1.00 81.56 107 ASP A N 1
ATOM 799 C CA . ASP A 1 107 ? -1.013 -10.026 -0.673 1.00 81.56 107 ASP A CA 1
ATOM 800 C C . ASP A 1 107 ? -1.913 -9.822 -1.906 1.00 81.56 107 ASP A C 1
ATOM 802 O O . ASP A 1 107 ? -2.940 -10.479 -2.105 1.00 81.56 107 ASP A O 1
ATOM 806 N N . ALA A 1 108 ? -1.527 -8.850 -2.736 1.00 82.38 108 ALA A N 1
ATOM 807 C CA . ALA A 1 108 ? -2.285 -8.415 -3.903 1.00 82.38 108 ALA A CA 1
ATOM 808 C C . ALA A 1 108 ? -2.650 -9.568 -4.846 1.00 82.38 108 ALA A C 1
ATOM 810 O O . ALA A 1 108 ? -3.736 -9.589 -5.412 1.00 82.38 108 ALA A O 1
ATOM 811 N N . VAL A 1 109 ? -1.778 -10.566 -4.978 1.00 81.00 109 VAL A N 1
ATOM 812 C CA . VAL A 1 109 ? -2.003 -11.719 -5.860 1.00 81.00 109 VAL A CA 1
ATOM 813 C C . VAL A 1 109 ? -3.255 -12.513 -5.470 1.00 81.00 109 VAL A C 1
ATOM 815 O O . VAL A 1 109 ? -3.932 -13.058 -6.344 1.00 81.00 109 VAL A O 1
ATOM 818 N N . ASN A 1 110 ? -3.574 -12.575 -4.175 1.00 82.12 110 ASN A N 1
ATOM 819 C CA . ASN A 1 110 ? -4.698 -13.360 -3.670 1.00 82.12 110 ASN A CA 1
ATOM 820 C C . ASN A 1 110 ? -5.897 -12.503 -3.247 1.00 82.12 110 ASN A C 1
ATOM 822 O O . ASN A 1 110 ? -7.021 -13.004 -3.263 1.00 82.12 110 ASN A O 1
ATOM 826 N N . LYS A 1 111 ? -5.673 -11.243 -2.854 1.00 82.50 111 LYS A N 1
ATOM 827 C CA . LYS A 1 111 ? -6.713 -10.385 -2.263 1.00 82.50 111 LYS A CA 1
ATOM 828 C C . LYS A 1 111 ? -7.205 -9.257 -3.168 1.00 82.50 111 LYS A C 1
ATOM 830 O O . LYS A 1 111 ? -8.320 -8.793 -2.961 1.00 82.50 111 LYS A O 1
ATOM 835 N N . LEU A 1 112 ? -6.419 -8.817 -4.154 1.00 84.38 112 LEU A N 1
ATOM 836 C CA . LEU A 1 112 ? -6.798 -7.697 -5.019 1.00 84.38 112 LEU A CA 1
ATOM 837 C C . LEU A 1 112 ? -7.574 -8.168 -6.253 1.00 84.38 112 LEU A C 1
ATOM 839 O O . LEU A 1 112 ? -7.105 -9.005 -7.020 1.00 84.38 112 LEU A O 1
ATOM 843 N N . LYS A 1 113 ? -8.752 -7.575 -6.469 1.00 84.06 113 LYS A N 1
ATOM 844 C CA . LYS A 1 113 ? -9.584 -7.742 -7.676 1.00 84.06 113 LYS A CA 1
ATOM 845 C C . LYS A 1 113 ? -9.479 -6.554 -8.625 1.00 84.06 113 LYS A C 1
ATOM 847 O O . LYS A 1 113 ? -9.800 -6.681 -9.800 1.00 84.06 113 LYS A O 1
ATOM 852 N N . MET A 1 114 ? -9.084 -5.389 -8.114 1.00 82.62 114 MET A N 1
ATOM 853 C CA . MET A 1 114 ? -8.957 -4.162 -8.892 1.00 82.62 114 MET A CA 1
ATOM 854 C C . MET A 1 114 ? -7.813 -3.307 -8.347 1.00 82.62 114 MET A C 1
ATOM 856 O O . MET A 1 114 ? -7.823 -2.912 -7.182 1.00 82.62 114 MET A O 1
ATOM 860 N N . LEU A 1 115 ? -6.851 -2.977 -9.207 1.00 83.88 115 LEU A N 1
ATOM 861 C CA . LEU A 1 115 ? -5.726 -2.103 -8.882 1.00 83.88 115 LEU A CA 1
ATOM 862 C C . LEU A 1 115 ? -5.789 -0.843 -9.751 1.00 83.88 115 LEU A C 1
ATOM 864 O O . LEU A 1 115 ? -5.685 -0.925 -10.974 1.00 83.88 115 LEU A O 1
ATOM 868 N N . ARG A 1 116 ? -5.947 0.326 -9.123 1.00 83.44 116 ARG A N 1
ATOM 869 C CA . ARG A 1 116 ? -5.978 1.626 -9.807 1.00 83.44 116 ARG A CA 1
ATOM 870 C C . ARG A 1 116 ? -4.774 2.448 -9.364 1.00 83.44 116 ARG A C 1
ATOM 872 O O . ARG A 1 116 ? -4.746 3.016 -8.278 1.00 83.44 116 ARG A O 1
ATOM 879 N N . LEU A 1 117 ? -3.764 2.507 -10.227 1.00 78.75 117 LEU A N 1
ATOM 880 C CA . LEU A 1 117 ? -2.508 3.238 -10.003 1.00 78.75 117 LEU A CA 1
ATOM 881 C C . LEU A 1 117 ? -2.642 4.715 -10.404 1.00 78.75 117 LEU A C 1
ATOM 883 O O . LEU A 1 117 ? -1.745 5.321 -10.990 1.00 78.75 117 LEU A O 1
ATOM 887 N N . THR A 1 118 ? -3.816 5.279 -10.147 1.00 74.25 118 THR A N 1
ATOM 888 C CA . THR A 1 118 ? -4.172 6.653 -10.468 1.00 74.25 118 THR A CA 1
ATOM 889 C C . THR A 1 118 ? -3.235 7.603 -9.727 1.00 74.25 118 THR A C 1
ATOM 891 O O . THR A 1 118 ? -2.975 7.413 -8.544 1.00 74.25 118 THR A O 1
ATOM 894 N N . ASN A 1 119 ? -2.734 8.635 -10.416 1.00 72.31 119 ASN A N 1
ATOM 895 C CA . ASN A 1 119 ? -1.886 9.686 -9.832 1.00 72.31 119 ASN A CA 1
ATOM 896 C C . ASN A 1 119 ? -0.465 9.244 -9.394 1.00 72.31 119 ASN A C 1
ATOM 898 O O . ASN A 1 119 ? 0.247 10.046 -8.793 1.00 72.31 119 ASN A O 1
ATOM 902 N N . LEU A 1 120 ? -0.031 8.013 -9.709 1.00 76.38 120 LEU A N 1
ATOM 903 C CA . LEU A 1 120 ? 1.324 7.524 -9.418 1.00 76.38 120 LEU A CA 1
ATOM 904 C C . LEU A 1 120 ? 2.296 7.779 -10.575 1.00 76.38 120 LEU A C 1
ATOM 906 O O . LEU A 1 120 ? 1.958 7.616 -11.747 1.00 76.38 120 LEU A O 1
ATOM 910 N N . ASN A 1 121 ? 3.536 8.122 -10.228 1.00 71.31 121 ASN A N 1
ATOM 911 C CA . ASN A 1 121 ? 4.606 8.407 -11.182 1.00 71.31 121 ASN A CA 1
ATOM 912 C C . ASN A 1 121 ? 5.464 7.154 -11.423 1.00 71.31 121 ASN A C 1
ATOM 914 O O . ASN A 1 121 ? 6.663 7.133 -11.159 1.00 71.31 121 ASN A O 1
ATOM 918 N N . ILE A 1 122 ? 4.805 6.093 -11.884 1.00 70.62 122 ILE A N 1
ATOM 919 C CA . ILE A 1 122 ? 5.409 4.779 -12.112 1.00 70.62 122 ILE A CA 1
ATOM 920 C C . ILE A 1 122 ? 6.326 4.840 -13.331 1.00 70.62 122 ILE A C 1
ATOM 922 O O . ILE A 1 122 ? 5.870 5.118 -14.442 1.00 70.62 122 ILE A O 1
ATOM 926 N N . THR A 1 123 ? 7.612 4.568 -13.138 1.00 66.12 123 THR A N 1
ATOM 927 C CA . THR A 1 123 ? 8.590 4.517 -14.235 1.00 66.12 123 THR A CA 1
ATOM 928 C C . THR A 1 123 ? 8.588 3.171 -14.956 1.00 66.12 123 THR A C 1
ATOM 930 O O . THR A 1 123 ? 9.006 3.095 -16.111 1.00 66.12 123 THR A O 1
ATOM 933 N N . GLY A 1 124 ? 8.098 2.116 -14.297 1.00 60.59 124 GLY A N 1
ATOM 934 C CA . GLY A 1 124 ? 8.101 0.747 -14.816 1.00 60.59 124 GLY A CA 1
ATOM 935 C C . GLY A 1 124 ? 9.472 0.070 -14.720 1.00 60.59 124 GLY A C 1
ATOM 936 O O . GLY A 1 124 ? 9.679 -0.988 -15.313 1.00 60.59 124 GLY A O 1
ATOM 937 N N . VAL A 1 125 ? 10.410 0.661 -13.976 1.00 58.59 125 VAL A N 1
ATOM 938 C CA . VAL A 1 125 ? 11.787 0.187 -13.819 1.00 58.59 125 VAL A CA 1
ATOM 939 C C . VAL A 1 125 ? 11.936 -0.238 -12.363 1.00 58.59 125 VAL A C 1
ATOM 941 O O . VAL A 1 125 ? 12.084 0.600 -11.489 1.00 58.59 125 VAL A O 1
ATOM 944 N N . GLY A 1 126 ? 11.831 -1.539 -12.090 1.00 56.97 126 GLY A N 1
ATOM 945 C CA . GLY A 1 126 ? 11.864 -2.071 -10.715 1.00 56.97 126 GLY A CA 1
ATOM 946 C C . GLY A 1 126 ? 10.663 -2.943 -10.357 1.00 56.97 126 GLY A C 1
ATOM 947 O O . GLY A 1 126 ? 10.689 -3.656 -9.357 1.00 56.97 126 GLY A O 1
ATOM 948 N N . TRP A 1 127 ? 9.647 -2.982 -11.220 1.00 62.28 127 TRP A N 1
ATOM 949 C CA . TRP A 1 127 ? 8.596 -3.986 -11.127 1.00 62.28 127 TRP A CA 1
ATOM 950 C C . TRP A 1 127 ? 9.229 -5.346 -11.380 1.00 62.28 127 TRP A C 1
ATOM 952 O O . TRP A 1 127 ? 9.748 -5.610 -12.468 1.00 62.28 127 TRP A O 1
ATOM 962 N N . ASN A 1 128 ? 9.212 -6.219 -10.374 1.00 64.62 128 ASN A N 1
ATOM 963 C CA . ASN A 1 128 ? 9.603 -7.596 -10.600 1.00 64.62 128 ASN A CA 1
ATOM 964 C C . ASN A 1 128 ? 8.629 -8.168 -11.636 1.00 64.62 128 ASN A C 1
ATOM 966 O O . ASN A 1 128 ? 7.438 -8.313 -11.357 1.00 64.62 128 ASN A O 1
ATOM 970 N N . LEU A 1 129 ? 9.138 -8.457 -12.838 1.00 63.31 129 LEU A N 1
ATOM 971 C CA . LEU A 1 129 ? 8.358 -8.949 -13.974 1.00 63.31 129 LEU A CA 1
ATOM 972 C C . LEU A 1 129 ? 7.463 -10.129 -13.571 1.00 63.31 129 LEU A C 1
ATOM 974 O O . LEU A 1 129 ? 6.351 -10.259 -14.070 1.00 63.31 129 LEU A O 1
ATOM 978 N N . PHE A 1 130 ? 7.924 -10.942 -12.618 1.00 64.56 130 PHE A N 1
ATOM 979 C CA . PHE A 1 130 ? 7.175 -12.061 -12.066 1.00 64.56 130 PHE A CA 1
ATOM 980 C C . PHE A 1 130 ? 5.906 -11.629 -11.312 1.00 64.56 130 PHE A C 1
ATOM 982 O O . PHE A 1 130 ? 4.836 -12.186 -11.539 1.00 64.56 130 PHE A O 1
ATOM 989 N N . VAL A 1 131 ? 6.001 -10.606 -10.456 1.00 66.12 131 VAL A N 1
ATOM 990 C CA . VAL A 1 131 ? 4.855 -10.063 -9.706 1.00 66.12 131 VAL A CA 1
ATOM 991 C C . VAL A 1 131 ? 3.887 -9.365 -10.659 1.00 66.12 131 VAL A C 1
ATOM 993 O O . VAL A 1 131 ? 2.681 -9.579 -10.580 1.00 66.12 131 VAL A O 1
ATOM 996 N N . ALA A 1 132 ? 4.416 -8.588 -11.608 1.00 68.00 132 ALA A N 1
ATOM 997 C CA . ALA A 1 132 ? 3.609 -7.900 -12.610 1.00 68.00 132 ALA A CA 1
ATOM 998 C C . ALA A 1 132 ? 2.800 -8.882 -13.480 1.00 68.00 132 ALA A C 1
ATOM 1000 O O . ALA A 1 132 ? 1.608 -8.672 -13.690 1.00 68.00 132 ALA A O 1
ATOM 1001 N N . LEU A 1 133 ? 3.423 -9.973 -13.945 1.00 68.88 133 LEU A N 1
ATOM 1002 C CA . LEU A 1 133 ? 2.756 -11.017 -14.733 1.00 68.88 133 LEU A CA 1
ATOM 1003 C C . LEU A 1 133 ? 1.677 -11.753 -13.939 1.00 68.88 133 LEU A C 1
ATOM 1005 O O . LEU A 1 133 ? 0.591 -11.970 -14.474 1.00 68.88 133 LEU A O 1
ATOM 1009 N N . GLU A 1 134 ? 1.943 -12.130 -12.686 1.00 71.62 134 GLU A N 1
ATOM 1010 C CA . GLU A 1 134 ? 0.953 -12.866 -11.892 1.00 71.62 134 GLU A CA 1
ATOM 1011 C C . GLU A 1 134 ? -0.250 -11.985 -11.530 1.00 71.62 134 GLU A C 1
ATOM 1013 O O . GLU A 1 134 ? -1.388 -12.452 -11.585 1.00 71.62 134 GLU A O 1
ATOM 1018 N N . LEU A 1 135 ? -0.028 -10.695 -11.253 1.00 71.31 135 LEU A N 1
ATOM 1019 C CA . LEU A 1 135 ? -1.120 -9.736 -11.075 1.00 71.31 135 LEU A CA 1
ATOM 1020 C C . LEU A 1 135 ? -1.926 -9.556 -12.365 1.00 71.31 135 LEU A C 1
ATOM 1022 O O . LEU A 1 135 ? -3.154 -9.599 -12.327 1.00 71.31 135 LEU A O 1
ATOM 1026 N N . LEU A 1 136 ? -1.262 -9.426 -13.517 1.00 70.75 136 LEU A N 1
ATOM 1027 C CA . LEU A 1 136 ? -1.941 -9.266 -14.806 1.00 70.75 136 LEU A CA 1
ATOM 1028 C C . LEU A 1 136 ? -2.763 -10.508 -15.188 1.00 70.75 136 LEU A C 1
ATOM 1030 O O . LEU A 1 136 ? -3.854 -10.376 -15.731 1.00 70.75 136 LEU A O 1
ATOM 1034 N N . ARG A 1 137 ? -2.277 -11.711 -14.855 1.00 71.75 137 ARG A N 1
ATOM 1035 C CA . ARG A 1 137 ? -2.989 -12.982 -15.079 1.00 71.75 137 ARG A CA 1
ATOM 1036 C C . ARG A 1 137 ? -4.253 -13.124 -14.226 1.00 71.75 137 ARG A C 1
ATOM 1038 O O . ARG A 1 137 ? -5.123 -13.917 -14.567 1.00 71.75 137 ARG A O 1
ATOM 1045 N N . ARG A 1 138 ? -4.323 -12.427 -13.092 1.00 68.19 138 ARG A N 1
ATOM 1046 C CA . ARG A 1 138 ? -5.450 -12.478 -12.147 1.00 68.19 138 ARG A CA 1
ATOM 1047 C C . ARG A 1 138 ? -6.470 -11.363 -12.368 1.00 68.19 138 ARG A C 1
ATOM 1049 O O . ARG A 1 138 ? -7.627 -11.541 -12.003 1.00 68.19 138 ARG A O 1
ATOM 1056 N N . LEU A 1 139 ? -6.032 -10.231 -12.920 1.00 64.88 139 LEU A N 1
ATOM 1057 C CA . LEU A 1 139 ? -6.843 -9.027 -13.129 1.00 64.88 139 LEU A CA 1
ATOM 1058 C C . LEU A 1 139 ? -7.550 -8.970 -14.499 1.00 64.88 139 LEU A C 1
ATOM 1060 O O . LEU A 1 139 ? -8.379 -8.082 -14.697 1.00 64.88 139 LEU A O 1
ATOM 1064 N N . ILE A 1 140 ? -7.230 -9.879 -15.429 1.00 55.53 140 ILE A N 1
ATOM 1065 C CA . ILE A 1 140 ? -7.858 -10.033 -16.760 1.00 55.53 140 ILE A CA 1
ATOM 1066 C C . ILE A 1 140 ? -8.666 -11.330 -16.787 1.00 55.53 140 ILE A C 1
ATOM 1068 O O . ILE A 1 140 ? -9.795 -11.299 -17.327 1.00 55.53 140 ILE A O 1
#

pLDDT: mean 71.97, std 14.4, range [36.94, 89.31]

Sequence (140 aa):
MAEITAAASNKRRRVAADGAACLPLLRCLSDLPIEPLSHVASFLAAPSQSIFAIALAGKDDHFIPNESSQKIITGSEWDTLDFGDIEKELAARLSDENIDAILRCVDAVNKLKMLRLTNLNITGVGWNLFVALELLRRLI